Protein AF-T1A6N1-F1 (afdb_monomer_lite)

Radius of gyration: 21.59 Å; chains: 1; bounding box: 37×35×68 Å

pLDDT: mean 70.92, std 11.11, range [50.59, 89.62]

Organism: NCBI:txid410659

Structure (mmCIF, N/CA/C/O backbone):
data_AF-T1A6N1-F1
#
_entry.id   AF-T1A6N1-F1
#
loop_
_atom_site.group_PDB
_atom_site.id
_atom_site.type_symbol
_atom_site.label_atom_id
_atom_site.label_alt_id
_atom_site.label_comp_id
_atom_site.label_asym_id
_atom_site.label_entity_id
_atom_site.label_seq_id
_atom_site.pdbx_PDB_ins_code
_atom_site.Cartn_x
_atom_site.Cartn_y
_atom_site.Cartn_z
_atom_site.occupancy
_atom_site.B_iso_or_equiv
_atom_site.auth_seq_id
_atom_site.auth_comp_id
_atom_site.auth_asym_id
_atom_site.auth_atom_id
_atom_site.pdbx_PDB_model_num
ATOM 1 N N . HIS A 1 1 ? -18.729 21.557 8.860 1.00 50.59 1 HIS A N 1
ATOM 2 C CA . HIS A 1 1 ? -17.939 20.948 7.767 1.00 50.59 1 HIS A CA 1
ATOM 3 C C . HIS A 1 1 ? -17.681 19.465 8.069 1.00 50.59 1 HIS A C 1
ATOM 5 O O . HIS A 1 1 ? -16.694 19.139 8.711 1.00 50.59 1 HIS A O 1
ATOM 11 N N . GLU A 1 2 ? -18.576 18.560 7.651 1.00 58.41 2 GLU A N 1
ATOM 12 C CA . GLU A 1 2 ? -18.495 17.101 7.913 1.00 58.41 2 GLU A CA 1
ATOM 13 C C . GLU A 1 2 ? -17.696 16.302 6.860 1.00 58.41 2 GLU A C 1
ATOM 15 O O . GLU A 1 2 ? -17.489 15.095 6.991 1.00 58.41 2 GLU A O 1
ATOM 20 N N . SER A 1 3 ? -17.211 16.963 5.806 1.00 54.25 3 SER A N 1
ATOM 21 C CA . SER A 1 3 ? -16.454 16.334 4.716 1.00 54.25 3 SER A CA 1
ATOM 22 C C . SER A 1 3 ? -15.051 15.862 5.121 1.00 54.25 3 SER A C 1
ATOM 24 O O . SER A 1 3 ? -14.474 15.036 4.420 1.00 54.25 3 SER A O 1
ATOM 26 N N . LEU A 1 4 ? -14.515 16.329 6.256 1.00 55.94 4 LEU A N 1
ATOM 27 C CA . LEU A 1 4 ? -13.156 16.007 6.710 1.00 55.94 4 LEU A CA 1
ATOM 28 C C . LEU A 1 4 ? -13.053 14.679 7.486 1.00 55.94 4 LEU A C 1
ATOM 30 O O . LEU A 1 4 ? -11.956 14.151 7.653 1.00 55.94 4 LEU A O 1
ATOM 34 N N . ASN A 1 5 ? -14.179 14.124 7.953 1.00 56.31 5 ASN A N 1
ATOM 35 C CA . ASN A 1 5 ? -14.198 12.858 8.698 1.00 56.31 5 ASN A CA 1
ATOM 36 C C . ASN A 1 5 ? -14.354 11.627 7.784 1.00 56.31 5 ASN A C 1
ATOM 38 O O . ASN A 1 5 ? -14.075 10.499 8.195 1.00 56.31 5 ASN A O 1
ATOM 42 N N . ARG A 1 6 ? -14.791 11.820 6.530 1.00 57.22 6 ARG A N 1
ATOM 43 C CA . ARG A 1 6 ? -14.929 10.716 5.576 1.00 57.22 6 ARG A CA 1
ATOM 44 C C . ARG A 1 6 ? -13.531 10.250 5.158 1.00 57.22 6 ARG A C 1
ATOM 46 O O . ARG A 1 6 ? -12.737 11.076 4.706 1.00 57.22 6 ARG A O 1
ATOM 53 N N . PRO A 1 7 ? -13.197 8.957 5.311 1.00 59.97 7 PRO A N 1
ATOM 54 C CA . PRO A 1 7 ? -11.913 8.443 4.862 1.00 59.97 7 PRO A CA 1
ATOM 55 C C . PRO A 1 7 ? -11.771 8.696 3.357 1.00 59.97 7 PRO A C 1
ATOM 57 O O . PRO A 1 7 ? -12.550 8.195 2.548 1.00 59.97 7 PRO A O 1
ATOM 60 N N . LEU A 1 8 ? -10.794 9.528 2.994 1.00 57.00 8 LEU A N 1
ATOM 61 C CA . LEU A 1 8 ? -10.507 9.879 1.610 1.00 57.00 8 LEU A CA 1
ATOM 62 C C . LEU A 1 8 ? -9.875 8.665 0.912 1.00 57.00 8 LEU A C 1
ATOM 64 O O . LEU A 1 8 ? -8.695 8.366 1.110 1.00 57.00 8 LEU A O 1
ATOM 68 N N . LEU A 1 9 ? -10.678 7.959 0.120 1.00 60.09 9 LEU A N 1
ATOM 69 C CA . LEU A 1 9 ? -10.240 6.862 -0.740 1.00 60.09 9 LEU A CA 1
ATOM 70 C C . LEU A 1 9 ? -9.458 7.442 -1.924 1.00 60.09 9 LEU A C 1
ATOM 72 O O . LEU A 1 9 ? -10.019 8.143 -2.765 1.00 60.09 9 LEU A O 1
ATOM 76 N N . LEU A 1 10 ? -8.161 7.155 -2.009 1.00 58.34 10 LEU A N 1
ATOM 77 C CA . LEU A 1 10 ? -7.324 7.587 -3.129 1.00 58.34 10 LEU A CA 1
ATOM 78 C C . LEU A 1 10 ? -7.345 6.503 -4.201 1.00 58.34 10 LEU A C 1
ATOM 80 O O . LEU A 1 10 ? -6.956 5.368 -3.944 1.00 58.34 10 LEU A O 1
ATOM 84 N N . LEU A 1 11 ? -7.820 6.842 -5.405 1.00 59.69 11 LEU A N 1
ATOM 85 C CA . LEU A 1 11 ? -7.928 5.907 -6.537 1.00 59.69 11 LEU A CA 1
ATOM 86 C C . LEU A 1 11 ? -8.747 4.632 -6.234 1.00 59.69 11 LEU A C 1
ATOM 88 O O . LEU A 1 11 ? -8.514 3.595 -6.862 1.00 59.69 11 LEU A O 1
ATOM 92 N N . GLY A 1 12 ? -9.694 4.710 -5.289 1.00 64.06 12 GLY A N 1
ATOM 93 C CA . GLY A 1 12 ? -10.498 3.574 -4.821 1.00 64.06 12 GLY A CA 1
ATOM 94 C C . GLY A 1 12 ? -9.774 2.641 -3.845 1.00 64.06 12 GLY A C 1
ATOM 95 O O . GLY A 1 12 ? -10.321 1.596 -3.522 1.00 64.06 12 GLY A O 1
ATOM 96 N N . GLY A 1 13 ? -8.563 3.009 -3.411 1.00 64.88 13 GLY A N 1
ATOM 97 C CA . GLY A 1 13 ? -7.700 2.306 -2.465 1.00 64.88 13 GLY A CA 1
ATOM 98 C C . GLY A 1 13 ? -7.495 3.087 -1.161 1.00 64.88 13 GLY A C 1
ATOM 99 O O . GLY A 1 13 ? -7.746 4.295 -1.086 1.00 64.88 13 GLY A O 1
ATOM 100 N N . GLU A 1 14 ? -6.987 2.416 -0.127 1.00 70.31 14 GLU A N 1
ATOM 101 C CA . GLU A 1 14 ? -6.527 3.103 1.076 1.00 70.31 14 GLU A CA 1
ATOM 102 C C . GLU A 1 14 ? -5.273 3.936 0.749 1.00 70.31 14 GLU A C 1
ATOM 104 O O . GLU A 1 14 ? -4.259 3.413 0.281 1.00 70.31 14 GLU A O 1
ATOM 109 N N . ARG A 1 15 ? -5.343 5.248 1.003 1.00 72.81 15 ARG A N 1
ATOM 110 C CA . ARG A 1 15 ? -4.323 6.236 0.613 1.00 72.81 15 ARG A CA 1
ATOM 111 C C . ARG A 1 15 ? -2.891 5.835 0.973 1.00 72.81 15 ARG A C 1
ATOM 113 O O . ARG A 1 15 ? -2.001 5.983 0.140 1.00 72.81 15 ARG A O 1
ATOM 120 N N . THR A 1 16 ? -2.658 5.377 2.200 1.00 74.25 16 THR A N 1
ATOM 121 C CA . THR A 1 16 ? -1.305 5.079 2.693 1.00 74.25 16 THR A CA 1
ATOM 122 C C . THR A 1 16 ? -0.657 3.972 1.871 1.00 74.25 16 THR A C 1
ATOM 124 O O . THR A 1 16 ? 0.451 4.146 1.371 1.00 74.25 16 THR A O 1
ATOM 127 N N . TRP A 1 17 ? -1.377 2.871 1.655 1.00 72.88 17 TRP A N 1
ATOM 128 C CA . TRP A 1 17 ? -0.878 1.735 0.885 1.00 72.88 17 TRP A CA 1
ATOM 129 C C . TRP A 1 17 ? -0.676 2.071 -0.592 1.00 72.88 17 TRP A C 1
ATOM 131 O O . TRP A 1 17 ? 0.307 1.633 -1.185 1.00 72.88 17 TRP A O 1
ATOM 141 N N . MET A 1 18 ? -1.540 2.911 -1.167 1.00 79.12 18 MET A N 1
ATOM 142 C CA . MET A 1 18 ? -1.388 3.383 -2.547 1.00 79.12 18 MET A CA 1
ATOM 143 C C . MET A 1 18 ? -0.100 4.192 -2.752 1.00 79.12 18 MET A C 1
ATOM 145 O O . MET A 1 18 ? 0.596 4.003 -3.749 1.00 79.12 18 MET A O 1
ATOM 149 N N . ILE A 1 19 ? 0.225 5.083 -1.806 1.00 82.94 19 ILE A N 1
ATOM 150 C CA . ILE A 1 19 ? 1.435 5.918 -1.859 1.00 82.94 19 ILE A CA 1
ATOM 151 C C . ILE A 1 19 ? 2.689 5.049 -1.710 1.00 82.94 19 ILE A C 1
ATOM 153 O O . ILE A 1 19 ? 3.633 5.208 -2.480 1.00 82.94 19 ILE A O 1
ATOM 157 N N . VAL A 1 20 ? 2.685 4.099 -0.769 1.00 86.38 20 VAL A N 1
ATOM 158 C CA . VAL A 1 20 ? 3.807 3.166 -0.558 1.00 86.38 20 VAL A CA 1
ATOM 159 C C . VAL A 1 20 ? 4.038 2.295 -1.792 1.00 86.38 20 VAL A C 1
ATOM 161 O O . VAL A 1 20 ? 5.178 2.156 -2.229 1.00 86.38 20 VAL A O 1
ATOM 164 N N . LEU A 1 21 ? 2.970 1.763 -2.398 1.00 86.94 21 LEU A N 1
ATOM 165 C CA . LEU A 1 21 ? 3.071 0.982 -3.631 1.00 86.94 21 LEU A CA 1
ATOM 166 C C . LEU A 1 21 ? 3.670 1.818 -4.772 1.00 86.94 21 LEU A C 1
ATOM 168 O O . LEU A 1 21 ? 4.523 1.326 -5.505 1.00 86.94 21 LEU A O 1
ATOM 172 N N . GLY A 1 22 ? 3.257 3.082 -4.907 1.00 86.19 22 GLY A N 1
ATOM 173 C CA . GLY A 1 22 ? 3.739 3.968 -5.976 1.00 86.19 22 GLY A CA 1
ATOM 174 C C . GLY A 1 22 ? 5.202 4.315 -5.809 1.00 86.19 22 GLY A C 1
ATOM 175 O O . GLY A 1 22 ? 5.965 4.265 -6.770 1.00 86.19 22 GLY A O 1
ATOM 176 N N . MET A 1 23 ? 5.603 4.579 -4.568 1.00 89.50 23 MET A N 1
ATOM 177 C CA . MET A 1 23 ? 6.995 4.809 -4.217 1.00 89.50 23 MET A CA 1
ATOM 178 C C . MET A 1 23 ? 7.855 3.571 -4.490 1.00 89.50 23 MET A C 1
ATOM 180 O O . MET A 1 23 ? 8.875 3.691 -5.159 1.00 89.50 23 MET A O 1
ATOM 184 N N . LEU A 1 24 ? 7.432 2.3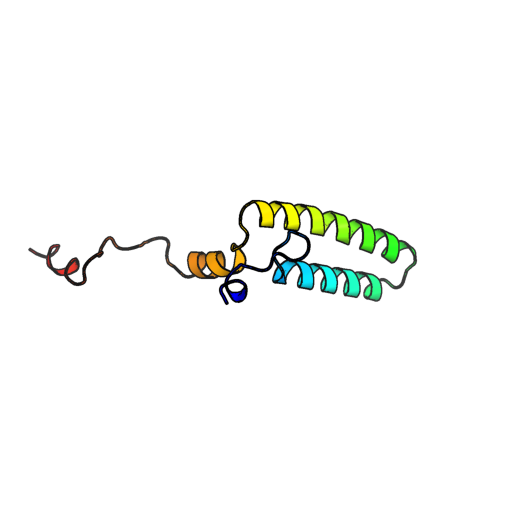82 -4.042 1.00 87.94 24 LEU A N 1
ATOM 185 C CA . LEU A 1 24 ? 8.148 1.127 -4.300 1.00 87.94 24 LEU A CA 1
ATOM 186 C C . LEU A 1 24 ? 8.303 0.860 -5.795 1.00 87.94 24 LEU A C 1
ATOM 188 O O . LEU A 1 24 ? 9.389 0.504 -6.243 1.00 87.94 24 LEU A O 1
ATOM 192 N N . CYS A 1 25 ? 7.240 1.068 -6.570 1.00 86.00 25 CYS A N 1
ATOM 193 C CA . CYS A 1 25 ? 7.276 0.857 -8.010 1.00 86.00 25 CYS A CA 1
ATOM 194 C C . CYS A 1 25 ? 8.200 1.864 -8.714 1.00 86.00 25 CYS A C 1
ATOM 196 O O . CYS A 1 25 ? 8.963 1.485 -9.599 1.00 86.00 25 CYS A O 1
ATOM 198 N N . GLY A 1 26 ? 8.180 3.132 -8.289 1.00 85.25 26 GLY A N 1
ATOM 199 C CA .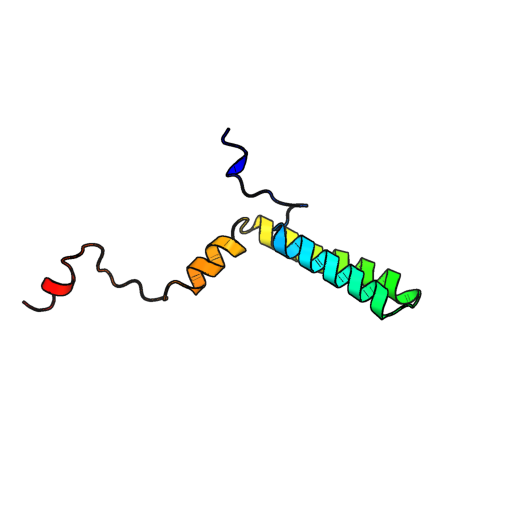 GLY A 1 26 ? 9.086 4.164 -8.794 1.00 85.25 26 GLY A CA 1
ATOM 200 C C . GLY A 1 26 ? 10.553 3.869 -8.475 1.00 85.25 26 GLY A C 1
ATOM 201 O O . GLY A 1 26 ? 11.400 3.943 -9.363 1.00 85.25 26 GLY A O 1
ATOM 202 N N . VAL A 1 27 ? 10.850 3.465 -7.235 1.00 88.31 27 VAL A N 1
ATOM 203 C CA . VAL A 1 27 ? 12.201 3.051 -6.821 1.00 88.31 27 VAL A CA 1
ATOM 204 C C . VAL A 1 27 ? 12.649 1.820 -7.606 1.00 88.31 27 VAL A C 1
ATOM 206 O O . VAL A 1 27 ? 13.767 1.799 -8.111 1.00 88.31 27 VAL A O 1
ATOM 209 N N . PHE A 1 28 ? 11.777 0.825 -7.780 1.00 83.75 28 PHE A N 1
ATOM 210 C CA . PHE A 1 28 ? 12.076 -0.375 -8.561 1.00 83.75 28 PHE A CA 1
ATOM 211 C C . PHE A 1 28 ? 12.473 -0.040 -10.006 1.00 83.75 28 PHE A C 1
ATOM 213 O O . PHE A 1 28 ? 13.489 -0.534 -10.490 1.00 83.75 28 PHE A O 1
ATOM 220 N N . CYS A 1 29 ? 11.737 0.861 -10.669 1.00 82.62 29 CYS A N 1
ATOM 221 C CA . CYS A 1 29 ? 12.094 1.335 -12.009 1.00 82.62 29 CYS A CA 1
ATOM 222 C C . CYS A 1 29 ? 13.477 2.003 -12.058 1.00 82.62 29 CYS A C 1
ATOM 224 O O . CYS A 1 29 ? 14.203 1.826 -13.035 1.00 82.62 29 CYS A O 1
ATOM 226 N N . PHE A 1 30 ? 13.848 2.754 -11.017 1.00 82.19 30 PHE A N 1
ATOM 227 C CA . PHE A 1 30 ? 15.152 3.416 -10.932 1.00 82.19 30 PHE A CA 1
ATOM 228 C C . PHE A 1 30 ? 16.308 2.443 -10.672 1.00 82.19 30 PHE A C 1
ATOM 230 O O . PHE A 1 30 ? 17.384 2.625 -11.233 1.00 82.19 30 PHE A O 1
ATOM 237 N N . VAL A 1 31 ? 16.099 1.403 -9.859 1.00 84.00 31 VAL A N 1
ATOM 238 C CA . VAL A 1 31 ? 17.154 0.445 -9.481 1.00 84.00 31 VAL A CA 1
ATOM 239 C C . VAL A 1 31 ? 17.617 -0.406 -10.666 1.00 84.00 31 VAL A C 1
ATOM 241 O O . VAL A 1 31 ? 18.803 -0.704 -10.770 1.00 84.00 31 VAL A O 1
ATOM 244 N N . LEU A 1 32 ? 16.710 -0.808 -11.560 1.00 82.12 32 LEU A N 1
ATOM 245 C CA . LEU A 1 32 ? 17.046 -1.740 -12.641 1.00 82.12 32 LEU A CA 1
ATOM 246 C C . LEU A 1 32 ? 17.642 -1.067 -13.891 1.00 82.12 32 LEU A C 1
ATOM 248 O O . LEU A 1 32 ? 18.233 -1.777 -14.693 1.00 82.12 32 LEU A O 1
ATOM 252 N N . MET A 1 33 ? 17.469 0.249 -14.094 1.00 76.81 33 MET A N 1
ATOM 253 C CA . MET A 1 33 ? 18.038 1.067 -15.194 1.00 76.81 33 MET A CA 1
ATOM 254 C C . MET A 1 33 ? 18.107 0.390 -16.589 1.00 76.81 33 MET A C 1
ATOM 256 O O . MET A 1 33 ? 19.017 0.626 -17.381 1.00 76.81 33 MET A O 1
ATOM 260 N N . HIS A 1 34 ? 17.114 -0.445 -16.908 1.00 80.50 34 HIS A N 1
ATOM 261 C CA . HIS A 1 34 ? 16.991 -1.210 -18.150 1.00 80.50 34 HIS A CA 1
ATOM 262 C C . HIS A 1 34 ? 15.627 -0.945 -18.797 1.00 80.50 34 HIS A C 1
ATOM 264 O O . HIS A 1 34 ? 14.617 -0.836 -18.103 1.00 80.50 34 HIS A O 1
ATOM 270 N N . TRP A 1 35 ? 15.565 -0.929 -20.134 1.00 78.38 35 TRP A N 1
ATOM 271 C CA . TRP A 1 35 ? 14.326 -0.720 -20.904 1.00 78.38 35 TRP A CA 1
ATOM 272 C C . TRP A 1 35 ? 13.205 -1.708 -20.530 1.00 78.38 35 TRP A C 1
ATOM 274 O O . TRP A 1 35 ? 12.040 -1.329 -20.433 1.00 78.38 35 TRP A O 1
ATOM 284 N N . TRP A 1 36 ? 13.565 -2.955 -20.211 1.00 82.81 36 TRP A N 1
ATOM 285 C CA . TRP A 1 36 ? 12.639 -3.980 -19.712 1.00 82.81 36 TRP A CA 1
ATOM 286 C C . TRP A 1 36 ? 12.009 -3.637 -18.360 1.00 82.81 36 TRP A C 1
ATOM 288 O O . TRP A 1 36 ? 10.870 -4.021 -18.083 1.00 82.81 36 TRP A O 1
ATOM 298 N N . SER A 1 37 ? 12.716 -2.879 -17.523 1.00 80.75 37 SER A N 1
ATOM 299 C CA . SER A 1 37 ? 12.224 -2.505 -16.202 1.00 80.75 37 SER A CA 1
ATOM 300 C C . SER A 1 37 ? 11.034 -1.559 -16.267 1.00 80.75 37 SER A C 1
ATOM 302 O O . SER A 1 37 ? 10.211 -1.571 -15.356 1.00 80.75 37 SER A O 1
ATOM 304 N N . PHE A 1 38 ? 10.918 -0.759 -17.328 1.00 80.44 38 PHE A N 1
ATOM 305 C CA . PHE A 1 38 ? 9.777 0.133 -17.502 1.00 80.44 38 PHE A CA 1
ATOM 306 C C . PHE A 1 38 ? 8.489 -0.672 -17.722 1.00 80.44 38 PHE A C 1
ATOM 308 O O . PHE A 1 38 ? 7.466 -0.409 -17.090 1.00 80.44 38 PHE A O 1
ATOM 315 N N . GLY A 1 39 ? 8.566 -1.724 -18.548 1.00 85.31 39 GLY A N 1
ATOM 316 C CA . GLY A 1 39 ? 7.463 -2.662 -18.761 1.00 85.31 39 GLY A CA 1
ATOM 317 C C . GLY A 1 39 ? 7.100 -3.427 -17.487 1.00 85.31 39 GLY A C 1
ATOM 318 O O . GLY A 1 39 ? 5.932 -3.455 -17.098 1.00 85.31 39 GLY A O 1
ATOM 319 N N . LEU A 1 40 ? 8.096 -3.983 -16.789 1.00 85.81 40 LEU A N 1
ATOM 320 C CA . LEU A 1 40 ? 7.871 -4.694 -15.525 1.00 85.81 40 LEU A CA 1
ATOM 321 C C . LEU A 1 40 ? 7.303 -3.786 -14.430 1.00 85.81 40 LEU A C 1
ATOM 323 O O . LEU A 1 40 ? 6.412 -4.213 -13.704 1.00 85.81 40 LEU A O 1
ATOM 327 N N . GLY A 1 41 ? 7.759 -2.537 -14.336 1.00 84.25 41 GLY A N 1
ATOM 328 C CA . GLY A 1 41 ? 7.231 -1.557 -13.390 1.00 84.25 41 GLY A CA 1
ATOM 329 C C . GLY A 1 41 ? 5.760 -1.238 -13.647 1.00 84.25 41 GLY A C 1
ATOM 330 O O . GLY A 1 41 ? 4.959 -1.243 -12.720 1.00 84.25 41 GLY A O 1
ATOM 331 N N . ILE A 1 42 ? 5.363 -1.043 -14.907 1.00 85.31 42 ILE A N 1
ATOM 332 C CA . ILE A 1 42 ? 3.951 -0.828 -15.259 1.00 85.31 42 ILE A CA 1
ATOM 333 C C . ILE A 1 42 ? 3.108 -2.057 -14.896 1.00 85.31 42 ILE A C 1
ATOM 335 O O . ILE A 1 42 ? 2.060 -1.923 -14.262 1.00 85.31 42 ILE A O 1
ATOM 339 N N . VAL A 1 43 ? 3.567 -3.259 -15.253 1.00 89.62 43 VAL A N 1
ATOM 340 C CA . VAL A 1 43 ? 2.856 -4.505 -14.932 1.00 89.62 43 VAL A CA 1
ATOM 341 C C . VAL A 1 43 ? 2.721 -4.679 -13.419 1.00 89.62 43 VAL A C 1
ATOM 343 O O . VAL A 1 43 ? 1.622 -4.947 -12.935 1.00 89.62 43 VAL A O 1
ATOM 346 N N . LEU A 1 44 ? 3.799 -4.457 -12.665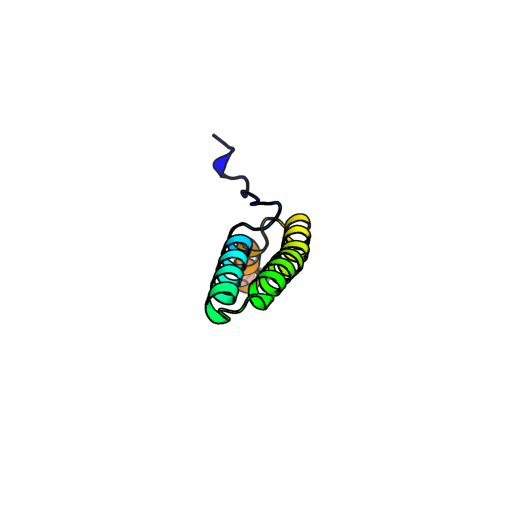 1.00 88.06 44 LEU A N 1
ATOM 347 C CA . LEU A 1 44 ? 3.813 -4.542 -11.206 1.00 88.06 44 LEU A CA 1
ATOM 348 C C . LEU A 1 44 ? 2.880 -3.506 -10.569 1.00 88.06 44 LEU A C 1
ATOM 350 O O . LEU A 1 44 ? 2.147 -3.831 -9.634 1.00 88.06 44 LEU A O 1
ATOM 354 N N . TRP A 1 45 ? 2.849 -2.284 -11.103 1.00 85.56 45 TRP A N 1
ATOM 355 C CA . TRP A 1 45 ? 1.945 -1.228 -10.659 1.00 85.56 45 TRP A CA 1
ATOM 356 C C . TRP A 1 45 ? 0.482 -1.641 -10.804 1.00 85.56 45 TRP A C 1
ATOM 358 O O . TRP A 1 45 ? -0.280 -1.567 -9.840 1.00 85.56 45 TRP A O 1
ATOM 368 N N . PHE A 1 46 ? 0.079 -2.117 -11.985 1.00 86.94 46 PHE A N 1
ATOM 369 C CA . PHE A 1 46 ? -1.298 -2.553 -12.219 1.00 86.94 46 PHE A CA 1
ATOM 370 C C . PHE A 1 46 ? -1.652 -3.810 -11.414 1.00 86.94 46 PHE A C 1
ATOM 372 O O . PHE A 1 46 ? -2.729 -3.859 -10.810 1.00 86.94 46 PHE A O 1
ATOM 379 N N . ALA A 1 47 ? -0.737 -4.780 -11.344 1.00 86.88 47 ALA A N 1
ATOM 380 C CA . ALA A 1 47 ? -0.917 -6.016 -10.589 1.00 86.88 47 ALA A CA 1
ATOM 381 C C . ALA A 1 47 ? -1.038 -5.767 -9.079 1.00 86.88 47 ALA A C 1
ATOM 383 O O . ALA A 1 47 ? -1.881 -6.383 -8.437 1.00 86.88 47 ALA A O 1
ATOM 384 N N . GLY A 1 48 ? -0.255 -4.843 -8.514 1.00 81.31 48 GLY A N 1
ATOM 385 C CA . GLY A 1 48 ? -0.326 -4.468 -7.098 1.00 81.31 48 GLY A CA 1
ATOM 386 C C . GLY A 1 48 ? -1.498 -3.539 -6.773 1.00 81.31 48 GLY A C 1
ATOM 387 O O . GLY A 1 48 ? -2.101 -3.634 -5.703 1.00 81.31 48 GLY A O 1
ATOM 388 N N . ARG A 1 49 ? -1.886 -2.664 -7.709 1.00 81.12 49 ARG A N 1
ATOM 389 C CA . ARG A 1 49 ? -3.012 -1.738 -7.536 1.00 81.12 49 ARG A CA 1
ATOM 390 C C . ARG A 1 49 ? -4.357 -2.463 -7.510 1.00 81.12 49 ARG A C 1
ATOM 392 O O . ARG A 1 49 ? -5.212 -2.114 -6.698 1.00 81.12 49 ARG A O 1
ATOM 399 N N . ALA A 1 50 ? -4.563 -3.452 -8.378 1.00 80.06 50 ALA A N 1
ATOM 400 C CA . ALA A 1 50 ? -5.827 -4.183 -8.484 1.00 80.06 50 ALA A CA 1
ATOM 401 C C . ALA A 1 50 ? -6.326 -4.799 -7.153 1.00 80.06 50 ALA A C 1
ATOM 403 O O . ALA A 1 50 ? -7.479 -4.534 -6.788 1.00 80.06 50 ALA A O 1
ATOM 404 N N . PRO A 1 51 ? -5.516 -5.560 -6.387 1.00 75.69 51 PRO A N 1
ATOM 405 C CA . PRO A 1 51 ? -5.936 -6.103 -5.099 1.00 75.69 51 PRO A CA 1
ATOM 406 C C . PRO A 1 51 ? -6.130 -5.008 -4.046 1.00 75.69 51 PRO A C 1
ATOM 408 O O . PRO A 1 51 ? -7.072 -5.104 -3.267 1.00 75.69 51 PRO A O 1
ATOM 411 N N . LEU A 1 52 ? -5.332 -3.931 -4.059 1.00 71.56 52 LEU A N 1
ATOM 412 C CA . LEU A 1 52 ? -5.479 -2.800 -3.129 1.00 71.56 52 LEU A CA 1
ATOM 413 C C . LEU A 1 52 ? -6.821 -2.073 -3.293 1.00 71.56 52 LEU A C 1
ATOM 415 O O . LEU A 1 52 ? -7.472 -1.735 -2.306 1.00 71.56 52 LEU A O 1
ATOM 419 N N . VAL A 1 53 ? -7.269 -1.873 -4.537 1.00 71.88 53 VAL A N 1
ATOM 420 C CA . VAL A 1 53 ? -8.596 -1.301 -4.832 1.00 71.88 53 VAL A CA 1
ATOM 421 C C . VAL A 1 53 ? -9.710 -2.252 -4.390 1.00 71.88 53 VAL A C 1
ATOM 423 O O . VAL A 1 53 ? -10.752 -1.823 -3.898 1.00 71.88 53 VAL A O 1
ATOM 426 N N . ARG A 1 54 ? -9.503 -3.563 -4.546 1.00 69.50 54 ARG A N 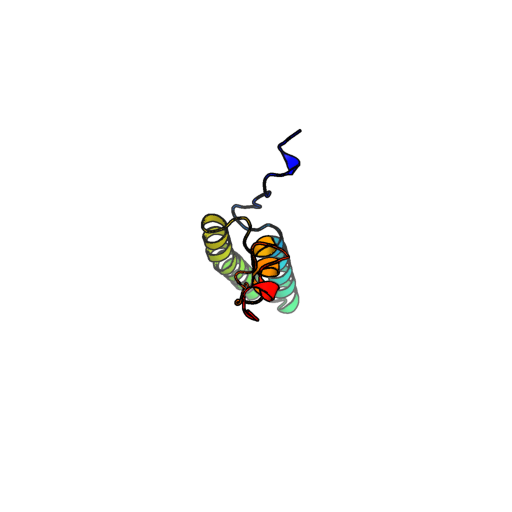1
ATOM 427 C CA . ARG A 1 54 ? -10.478 -4.582 -4.137 1.00 69.50 54 ARG A CA 1
ATOM 428 C C . ARG A 1 54 ? -10.584 -4.692 -2.611 1.00 69.50 54 ARG A C 1
ATOM 430 O O . ARG A 1 54 ? -11.692 -4.789 -2.097 1.00 69.50 54 ARG A O 1
ATOM 437 N N . ALA A 1 55 ? -9.461 -4.591 -1.904 1.00 68.06 55 ALA A N 1
ATOM 438 C CA . ALA A 1 55 ? -9.393 -4.575 -0.445 1.00 68.06 55 ALA A CA 1
ATOM 439 C C . ALA A 1 55 ? -10.043 -3.316 0.147 1.00 68.06 55 ALA A C 1
ATOM 441 O O . ALA A 1 55 ? -10.806 -3.406 1.102 1.00 68.06 55 ALA A O 1
ATOM 442 N N . ALA A 1 56 ? -9.830 -2.152 -0.464 1.00 64.94 56 ALA A N 1
ATOM 443 C CA . ALA A 1 56 ? -10.454 -0.909 -0.015 1.00 64.94 56 ALA A CA 1
ATOM 444 C C . ALA A 1 56 ? -11.962 -0.828 -0.304 1.00 64.94 56 ALA A C 1
ATOM 446 O O . ALA A 1 56 ? -12.678 -0.130 0.411 1.00 64.94 56 ALA A O 1
ATOM 447 N N . LYS A 1 57 ? -12.466 -1.557 -1.312 1.00 62.12 57 LYS A N 1
ATOM 448 C CA . LYS A 1 57 ? -13.913 -1.778 -1.479 1.00 62.12 57 LYS A CA 1
ATOM 449 C C . LYS A 1 57 ? -14.504 -2.635 -0.360 1.00 62.12 57 LYS A C 1
ATOM 451 O O . LYS A 1 57 ? -15.662 -2.428 -0.018 1.00 62.12 57 LYS A O 1
ATOM 456 N N . ALA A 1 58 ? -13.742 -3.596 0.160 1.00 61.28 58 ALA A N 1
ATOM 457 C CA . ALA A 1 58 ? -14.193 -4.462 1.241 1.00 61.28 58 ALA A CA 1
ATOM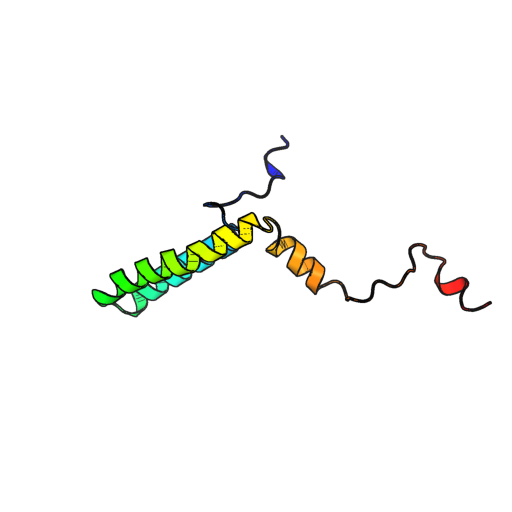 458 C C . ALA A 1 58 ? -14.160 -3.740 2.594 1.00 61.28 58 ALA A C 1
ATOM 460 O O . ALA A 1 58 ? -15.109 -3.865 3.360 1.00 61.28 58 ALA A O 1
ATOM 461 N N . ASP A 1 59 ? -13.111 -2.959 2.874 1.00 58.06 59 ASP A N 1
ATOM 462 C CA . ASP A 1 59 ? -13.020 -2.217 4.130 1.00 58.06 59 ASP A CA 1
ATOM 463 C C . ASP A 1 59 ? -12.143 -0.944 4.006 1.00 58.06 59 ASP A C 1
ATOM 465 O O . ASP A 1 59 ? -10.909 -1.000 4.058 1.00 58.06 59 ASP A O 1
ATOM 469 N N . PRO A 1 60 ? -12.765 0.240 3.840 1.00 57.69 60 PRO A N 1
ATOM 470 C CA . PRO A 1 60 ? -12.083 1.531 3.687 1.00 57.69 60 PRO A CA 1
ATOM 471 C C . PRO A 1 60 ? -11.234 1.977 4.886 1.00 57.69 60 PRO A C 1
ATOM 473 O O . PRO A 1 60 ? -10.424 2.897 4.755 1.00 57.69 60 PRO A O 1
ATOM 476 N N . GLN A 1 61 ? -11.455 1.402 6.073 1.00 59.69 61 GLN A N 1
ATOM 477 C CA . GLN A 1 61 ? -10.802 1.812 7.322 1.00 59.69 61 GLN A CA 1
ATOM 478 C C . GLN A 1 61 ? -9.857 0.749 7.889 1.00 59.69 61 GLN A C 1
ATOM 480 O O . GLN A 1 61 ? -9.352 0.931 9.006 1.00 59.69 61 GLN A O 1
ATOM 485 N N . LEU A 1 62 ? -9.561 -0.303 7.116 1.00 58.25 62 LEU A N 1
ATOM 486 C CA . LEU A 1 62 ? -8.762 -1.437 7.571 1.00 58.25 62 LEU A CA 1
ATOM 487 C C . LEU A 1 62 ? -7.442 -1.008 8.225 1.00 58.25 62 LEU A C 1
ATOM 489 O O . LEU A 1 62 ? -7.220 -1.435 9.343 1.00 58.25 62 LEU A O 1
ATOM 493 N N . SER A 1 63 ? -6.600 -0.105 7.697 1.00 61.00 63 SER A N 1
ATOM 494 C CA . SER A 1 63 ? -5.358 0.240 8.435 1.00 61.00 63 SER A CA 1
ATOM 495 C C . SER A 1 63 ? -5.566 0.891 9.799 1.00 61.00 63 SER A C 1
ATOM 497 O O . SER A 1 63 ? -4.810 0.621 10.737 1.00 61.00 63 SER A O 1
ATOM 499 N N . LYS A 1 64 ? -6.540 1.801 9.930 1.00 61.31 64 LYS A N 1
ATOM 500 C CA . LYS A 1 64 ? -6.744 2.524 11.196 1.00 61.31 64 LYS A CA 1
ATOM 501 C C . LYS A 1 64 ? -7.379 1.607 12.234 1.00 61.31 64 LYS A C 1
ATOM 503 O O . LYS A 1 64 ? -6.944 1.601 13.387 1.00 61.31 64 LYS A O 1
ATOM 508 N N . THR A 1 65 ? -8.366 0.820 11.816 1.00 58.75 65 THR A N 1
ATOM 509 C CA . THR A 1 65 ? -9.075 -0.101 12.701 1.00 58.75 65 THR A CA 1
ATOM 510 C C . THR A 1 65 ? -8.268 -1.369 12.944 1.00 58.75 65 THR A C 1
ATOM 512 O O . THR A 1 65 ? -8.182 -1.769 14.093 1.00 58.75 65 THR A O 1
ATOM 515 N N . ALA A 1 66 ? -7.577 -1.948 11.960 1.00 59.88 66 ALA A N 1
ATOM 516 C CA . ALA A 1 66 ? -6.760 -3.155 12.135 1.00 59.88 66 ALA A CA 1
ATOM 517 C C . ALA A 1 66 ? -5.606 -2.935 13.102 1.00 59.88 66 ALA A C 1
ATOM 519 O O . ALA A 1 66 ? -5.361 -3.793 13.938 1.00 59.88 66 ALA A O 1
ATOM 520 N N . ARG A 1 67 ? -4.932 -1.777 13.083 1.00 58.97 67 ARG A N 1
ATOM 521 C CA . ARG A 1 67 ? -3.909 -1.486 14.102 1.00 58.97 67 ARG A CA 1
ATOM 522 C C . ARG A 1 67 ? -4.513 -1.463 15.505 1.00 58.97 67 ARG A C 1
ATOM 524 O O . ARG A 1 67 ? -3.867 -1.883 16.459 1.00 58.97 67 ARG A O 1
ATOM 531 N N . ARG A 1 68 ? -5.751 -0.981 15.632 1.00 66.69 68 ARG A N 1
ATOM 532 C CA . ARG A 1 68 ? -6.499 -0.980 16.890 1.00 66.69 68 ARG A CA 1
ATOM 533 C C . ARG A 1 68 ? -6.937 -2.403 17.258 1.00 66.69 68 ARG A C 1
ATOM 535 O O . ARG A 1 68 ? -6.698 -2.815 18.382 1.00 66.69 68 ARG A O 1
ATOM 542 N N . PHE A 1 69 ? -7.462 -3.167 16.309 1.00 66.06 69 PHE A N 1
ATOM 543 C CA . PHE A 1 69 ? -7.917 -4.548 16.467 1.00 66.06 69 PHE A CA 1
ATOM 544 C C . PHE A 1 69 ? -6.772 -5.500 16.834 1.00 66.06 69 PHE A C 1
ATOM 546 O O . PHE A 1 69 ? -6.930 -6.317 17.723 1.00 66.06 69 PHE A O 1
ATOM 553 N N . LEU A 1 70 ? -5.594 -5.330 16.227 1.00 66.06 70 LEU A N 1
ATOM 554 C CA . LEU A 1 70 ? -4.364 -6.051 16.575 1.00 66.06 70 LEU A CA 1
ATOM 555 C C . LEU A 1 70 ? -3.819 -5.642 17.949 1.00 66.06 70 LEU A C 1
ATOM 557 O O . LEU A 1 70 ? -3.171 -6.440 18.620 1.00 66.06 70 LEU A O 1
ATOM 561 N N . LYS A 1 71 ? -4.051 -4.391 18.368 1.00 68.56 71 LYS A N 1
ATOM 562 C CA . LYS A 1 71 ? -3.613 -3.882 19.674 1.00 68.56 71 LYS A CA 1
ATOM 563 C C . LYS A 1 71 ? -4.539 -4.324 20.811 1.00 68.56 71 LYS A C 1
ATOM 565 O O . LYS A 1 71 ? -4.074 -4.453 21.942 1.00 68.56 71 LYS A O 1
ATOM 570 N N . TYR A 1 72 ? -5.826 -4.540 20.546 1.00 63.56 72 TYR A N 1
ATOM 571 C CA . TYR A 1 72 ? -6.747 -5.096 21.533 1.00 63.56 72 TYR A CA 1
ATOM 572 C C . TYR A 1 72 ? -6.634 -6.621 21.554 1.00 63.56 72 TYR A C 1
ATOM 574 O O . TYR A 1 72 ? -6.726 -7.300 20.538 1.00 63.56 72 TYR A O 1
ATOM 582 N N . LYS A 1 73 ? -6.400 -7.161 22.748 1.00 57.16 73 LYS A N 1
ATOM 583 C CA . LYS A 1 73 ? -6.302 -8.599 22.998 1.00 57.16 73 LYS A CA 1
ATOM 584 C C . LYS A 1 73 ? -7.625 -9.267 22.594 1.00 57.16 73 LYS A C 1
ATOM 586 O O . LYS A 1 73 ? -8.685 -8.745 22.924 1.00 57.16 73 LYS A O 1
ATOM 591 N N . ALA A 1 74 ? -7.562 -10.444 21.965 1.00 62.31 74 ALA A N 1
ATOM 592 C CA . ALA A 1 74 ? -8.738 -11.257 21.612 1.00 62.31 74 ALA A CA 1
ATOM 593 C C . ALA A 1 74 ? -9.657 -11.563 22.812 1.00 62.31 74 ALA A C 1
ATOM 595 O O . ALA A 1 74 ? -10.830 -11.881 22.648 1.00 62.31 74 ALA A O 1
ATOM 596 N N . PHE A 1 75 ? -9.120 -11.445 24.027 1.00 60.72 75 PHE A N 1
ATOM 597 C CA . PHE A 1 75 ? -9.873 -11.573 25.257 1.00 60.72 75 PHE A CA 1
ATOM 598 C C . PHE A 1 75 ? -10.337 -10.197 25.746 1.00 60.72 75 PHE A C 1
ATOM 600 O O . PHE A 1 75 ? -9.575 -9.462 26.379 1.00 60.72 75 PHE A O 1
ATOM 607 N N . TYR A 1 76 ? -11.592 -9.869 25.446 1.00 63.78 76 TYR A N 1
ATOM 608 C CA . TYR A 1 76 ? -12.329 -8.813 26.128 1.00 63.78 76 TYR A CA 1
ATOM 609 C C . TYR A 1 76 ? -12.944 -9.441 27.387 1.00 63.78 76 TYR A C 1
ATOM 611 O O . TYR A 1 76 ? -13.893 -10.218 27.252 1.00 63.78 76 TYR A O 1
ATOM 619 N N . PRO A 1 77 ? -12.407 -9.203 28.599 1.00 66.19 77 PRO A N 1
ATOM 620 C CA . PRO A 1 77 ? -13.068 -9.692 29.800 1.00 66.19 77 PRO A CA 1
ATOM 621 C C . PRO A 1 77 ? -14.478 -9.099 29.829 1.00 66.19 77 PRO A C 1
ATOM 623 O O . PRO A 1 77 ? -14.646 -7.899 29.609 1.00 66.19 77 PRO A O 1
ATOM 626 N N . ALA A 1 78 ? -15.490 -9.924 30.106 1.00 65.50 78 ALA A N 1
ATOM 627 C CA . ALA A 1 78 ? -16.899 -9.524 30.200 1.00 65.50 78 ALA A CA 1
ATOM 628 C C . ALA A 1 78 ? -17.190 -8.641 31.436 1.00 65.50 78 ALA A C 1
ATOM 630 O O . ALA A 1 78 ? -18.258 -8.696 32.039 1.00 65.50 78 ALA A O 1
ATOM 631 N N . ALA A 1 79 ? -16.233 -7.803 31.824 1.00 67.00 79 ALA A N 1
ATOM 632 C CA . ALA A 1 79 ? -16.373 -6.769 32.822 1.00 67.00 79 ALA A CA 1
ATOM 633 C C . ALA A 1 79 ? -16.889 -5.493 32.144 1.00 67.00 79 ALA A C 1
ATOM 635 O O . ALA A 1 79 ? -16.180 -4.498 32.032 1.00 67.00 79 ALA A O 1
ATOM 636 N N . ALA A 1 80 ? -18.142 -5.525 31.677 1.00 65.12 80 ALA A N 1
ATOM 637 C CA . ALA A 1 80 ? -18.818 -4.343 31.129 1.00 65.12 80 ALA A CA 1
ATOM 638 C C . ALA A 1 80 ? -19.022 -3.239 32.189 1.00 65.12 80 ALA A C 1
ATOM 640 O O . ALA A 1 80 ? -19.295 -2.088 31.861 1.00 65.12 80 ALA A O 1
ATOM 641 N N . THR A 1 81 ? -18.864 -3.590 33.467 1.00 69.69 81 THR A N 1
ATOM 642 C CA . THR A 1 81 ? -19.003 -2.695 34.614 1.00 69.69 81 THR A CA 1
ATOM 643 C C . THR A 1 81 ? -17.774 -2.783 35.521 1.00 69.69 81 THR A C 1
ATOM 645 O O . THR A 1 81 ? -17.295 -3.897 35.760 1.00 69.69 81 THR A O 1
ATOM 648 N N . PRO A 1 82 ? -17.317 -1.667 36.121 1.00 72.44 82 PRO A N 1
ATOM 649 C CA . PRO A 1 82 ? -16.172 -1.640 37.041 1.00 72.44 82 PRO A CA 1
ATOM 650 C C . PRO A 1 82 ? -16.327 -2.532 38.291 1.00 72.44 82 PRO A C 1
ATOM 652 O O . PRO A 1 82 ? -15.350 -2.781 38.987 1.00 72.44 82 PRO A O 1
ATOM 655 N N . PHE A 1 83 ? -17.525 -3.066 38.555 1.00 71.25 83 PHE A N 1
ATOM 656 C CA . PHE A 1 83 ? -17.823 -3.953 39.685 1.00 71.25 83 PHE A CA 1
ATOM 657 C C . PHE A 1 83 ? -17.792 -5.455 39.347 1.00 71.25 83 PHE A C 1
ATOM 659 O O . PHE A 1 83 ? -18.037 -6.279 40.223 1.00 71.25 83 PHE A O 1
ATOM 666 N N . ALA A 1 84 ? -17.502 -5.850 38.102 1.00 67.19 84 ALA A N 1
ATOM 667 C CA . ALA A 1 84 ? -17.640 -7.249 37.677 1.00 67.19 84 ALA A CA 1
ATOM 668 C C . ALA A 1 84 ? -16.725 -8.227 38.447 1.00 67.19 84 ALA A C 1
ATOM 670 O O . ALA A 1 84 ? -17.148 -9.334 38.765 1.00 67.19 84 ALA A O 1
ATOM 671 N N . GLY A 1 85 ? -15.512 -7.807 38.824 1.00 64.81 85 GLY A N 1
ATOM 672 C CA . GLY A 1 85 ? -14.574 -8.644 39.588 1.00 6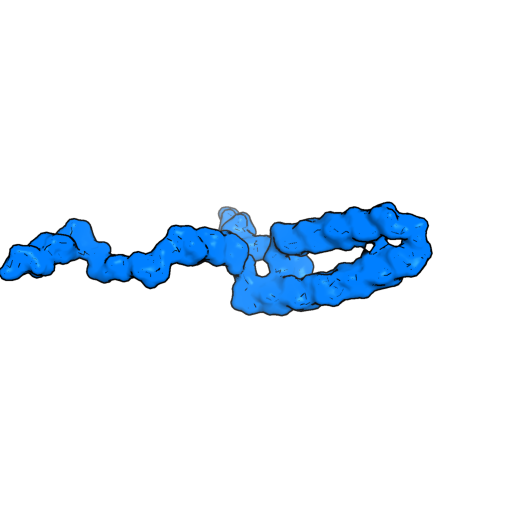4.81 85 GLY A CA 1
ATOM 673 C C . GLY A 1 85 ? -14.955 -8.871 41.059 1.00 64.81 85 GLY A C 1
ATOM 674 O O . GLY A 1 85 ? -14.382 -9.744 41.704 1.00 64.81 85 GLY A O 1
ATOM 675 N N . LEU A 1 86 ? -15.914 -8.108 41.597 1.00 62.25 86 LEU A N 1
ATOM 676 C CA . LEU A 1 86 ? -16.405 -8.268 42.972 1.00 62.25 86 LEU A CA 1
ATOM 677 C C . LEU A 1 86 ? -17.445 -9.388 43.100 1.00 62.25 86 LEU A C 1
ATOM 679 O O . LEU A 1 86 ? -17.628 -9.908 44.194 1.00 62.25 86 LEU A O 1
ATOM 683 N N . LYS A 1 87 ? -18.111 -9.775 42.003 1.00 59.97 87 LYS A N 1
ATOM 684 C CA . LYS A 1 87 ? -19.196 -10.768 42.028 1.00 59.97 87 LYS A CA 1
ATOM 685 C C . LYS A 1 87 ? -18.704 -12.219 41.948 1.00 59.97 87 LYS A C 1
ATOM 687 O O . LYS A 1 87 ? -19.434 -13.115 42.334 1.00 59.97 87 LYS A O 1
ATOM 692 N N . GLU A 1 88 ? -17.486 -12.449 41.459 1.00 62.16 88 GLU A N 1
ATOM 693 C CA . GLU A 1 88 ? -16.894 -13.795 41.329 1.00 62.16 88 GLU A CA 1
ATOM 694 C C . GLU A 1 88 ? -16.284 -14.314 42.648 1.00 62.16 88 GLU A C 1
ATOM 696 O O . GLU A 1 88 ? -15.945 -15.486 42.757 1.00 62.16 88 GLU A O 1
ATOM 701 N N . LYS A 1 89 ? -16.133 -13.447 43.660 1.00 59.69 89 LYS A N 1
ATOM 702 C CA . LYS A 1 89 ? -15.512 -13.778 44.957 1.00 59.69 89 LYS A CA 1
ATOM 703 C C . LYS A 1 89 ? -16.506 -13.972 46.113 1.00 59.69 89 LYS A C 1
ATOM 705 O O . LYS A 1 89 ? -16.063 -14.065 47.256 1.00 59.69 89 LYS A O 1
ATOM 710 N N . VAL A 1 90 ? -17.809 -13.988 45.827 1.00 55.97 90 VAL A N 1
ATOM 711 C CA . VAL A 1 90 ? -18.899 -14.248 46.788 1.00 55.97 90 VAL A CA 1
ATOM 712 C C . VAL A 1 90 ? -19.508 -15.600 46.462 1.00 55.97 90 VAL A C 1
ATOM 714 O O . VAL A 1 90 ? -19.679 -16.394 47.408 1.00 55.97 90 VAL A O 1
#

Sequence (90 aa):
HESLNRPLLLLGGERTWMIVLGMLCGVFCFVLMHWWSFGLGIVLWFAGRAPLVRAAKADPQLSKTARRFLKYKAFYPAAATPFAGLKEKV

InterPro domains:
  IPR007792 Type IV secretion system VirB3/TrbD-like [PF05101] (1-66)
  IPR016704 Conjugal transfer, TrbD [PIRSF017854] (1-80)

Foldseek 3Di:
DCPVPPQDQDVLFRPVQLVVQVVVLVVQLVVVVDPVSVVVSVVSNVVSVVVRSVVCVVPVCCVVVVVVVVVDDPDDDPCPDPCPVVVVVD

Secondary structure (DSSP, 8-state):
-GGGSS--EETTEEHHHHHHHHHHHHHHHHHH-SHHHHHHHHHHHHHHHHHHHHHHHH-TTHHHHHHHHHHS-S---S--STTHHHHTT-